Protein AF-A0A7S3B712-F1 (afdb_monomer_lite)

InterPro domains:
  IPR000595 Cyclic nucleotide-binding domain [PF00027] (43-111)
  IPR000595 Cyclic nucleotide-binding domain [PS50042] (24-114)
  IPR000595 Cyclic nucleotide-binding domain [cd00038] (25-105)
  IPR014710 RmlC-like jelly roll fold [G3DSA:2.60.120.10] (21-114)
  IPR018490 Cyclic nucleotide-binding domain superfamily [SSF51206] (31-105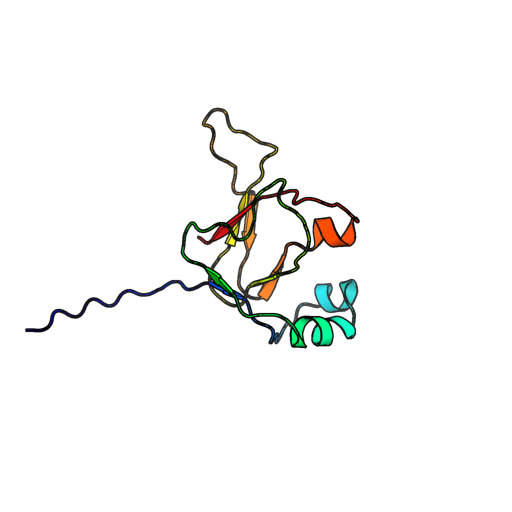)
  IPR050397 Global Transcriptional Regulators in Environmental Response [PTHR24567] (35-107)

Organism: NCBI:txid156174

Radius of gyration: 16.16 Å; chains: 1; bounding box: 37×44×52 Å

Sequence (114 aa):
AVVSASVAWHTVTLAPEVHCESSKLRSLYGGEFIKLLANATKLEFKASEYVFRFGEPAENLYLLLSGEVKVLDHVMETLEGESNVVDTLTPGSIFGEYALLEEKETRRRSLIVS

pLDDT: mean 71.3, std 20.39, range [27.89, 94.56]

Secondary structure (DSSP, 8-state):
----------PEEE-S------HHHHHHHGGGHHHHHHTPPPEEE-TT-EEE-TTSB----EE--SS-EEEEEEEEE-TTSPEEEEEEE-TT-EESHHHHHTT-SB-SSEEEE-

Structure (mmCIF, N/CA/C/O backbone):
data_AF-A0A7S3B712-F1
#
_entry.id   AF-A0A7S3B712-F1
#
loop_
_atom_site.group_PDB
_atom_site.id
_atom_site.type_symbol
_atom_site.label_atom_id
_atom_site.label_alt_id
_atom_site.label_comp_id
_atom_site.label_asym_id
_atom_site.label_entity_id
_atom_site.label_seq_id
_atom_site.pdbx_PDB_ins_code
_atom_site.Cartn_x
_atom_site.Cartn_y
_atom_site.Cartn_z
_atom_site.occupancy
_atom_site.B_iso_or_equiv
_atom_site.auth_seq_id
_atom_site.auth_comp_id
_atom_site.auth_asym_id
_atom_site.auth_atom_id
_atom_site.pdbx_PDB_model_num
ATOM 1 N N . ALA A 1 1 ? -22.530 -3.128 37.517 1.00 33.97 1 ALA A N 1
ATOM 2 C CA . ALA A 1 1 ? -22.961 -3.171 36.108 1.00 33.97 1 ALA A CA 1
ATOM 3 C C . ALA A 1 1 ? -21.755 -2.813 35.255 1.00 33.97 1 ALA A C 1
ATOM 5 O O . ALA A 1 1 ? -21.280 -1.690 35.344 1.00 33.97 1 ALA A O 1
ATOM 6 N N . VAL A 1 2 ? -21.181 -3.788 34.551 1.00 29.72 2 VAL A N 1
ATOM 7 C CA . VAL A 1 2 ? -20.061 -3.543 33.635 1.00 29.72 2 VAL A CA 1
ATOM 8 C C . VAL A 1 2 ? -2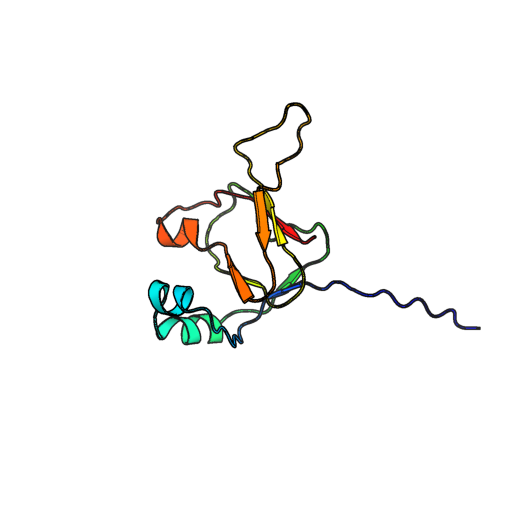0.674 -3.031 32.339 1.00 29.72 2 VAL A C 1
ATOM 10 O O . VAL A 1 2 ? -21.451 -3.739 31.703 1.00 29.72 2 VAL A O 1
ATOM 13 N N . VAL A 1 3 ? -20.402 -1.772 32.007 1.00 27.89 3 VAL A N 1
ATOM 14 C CA . VAL A 1 3 ? -20.835 -1.173 30.746 1.00 27.89 3 VAL A CA 1
ATOM 15 C C . VAL A 1 3 ? -19.933 -1.741 29.655 1.00 27.89 3 VAL A C 1
ATOM 17 O O . VAL A 1 3 ? -18.727 -1.510 29.653 1.00 27.89 3 VAL A O 1
ATOM 20 N N . SER A 1 4 ? -20.525 -2.541 28.771 1.00 37.53 4 SER A N 1
ATOM 21 C CA . SER A 1 4 ? -19.912 -2.975 27.519 1.00 37.53 4 SER A CA 1
ATOM 22 C C . SER A 1 4 ? -19.735 -1.759 26.613 1.00 37.53 4 SER A C 1
ATOM 24 O O . SER A 1 4 ? -20.708 -1.063 26.326 1.00 37.53 4 SER A O 1
ATOM 26 N N . ALA A 1 5 ? -18.511 -1.509 26.155 1.00 28.28 5 ALA A N 1
ATOM 27 C CA . ALA A 1 5 ? -18.247 -0.631 25.026 1.00 28.28 5 ALA A CA 1
ATOM 28 C C . ALA A 1 5 ? -17.585 -1.478 23.937 1.00 28.28 5 ALA A C 1
ATOM 30 O O . ALA A 1 5 ? -16.388 -1.758 23.974 1.00 28.28 5 ALA A O 1
ATOM 31 N N . SER A 1 6 ? -18.405 -1.944 22.996 1.00 32.72 6 SER A N 1
ATOM 32 C CA . SER A 1 6 ? -17.936 -2.556 21.756 1.00 32.72 6 SER A CA 1
ATOM 33 C C . SER A 1 6 ? -17.275 -1.472 20.908 1.00 32.72 6 SER A C 1
ATOM 35 O O . SER A 1 6 ? -17.963 -0.644 20.319 1.00 32.72 6 SER A O 1
ATOM 37 N N . VAL A 1 7 ? -15.944 -1.453 20.865 1.00 32.44 7 VAL A N 1
ATOM 38 C CA . VAL A 1 7 ? -15.195 -0.673 19.875 1.00 32.44 7 VAL A CA 1
ATOM 39 C C . VAL A 1 7 ? -15.000 -1.593 18.676 1.00 32.44 7 VAL A C 1
ATOM 41 O O . VAL A 1 7 ? -14.231 -2.549 18.740 1.00 32.44 7 VAL A O 1
ATOM 44 N N . ALA A 1 8 ? -15.754 -1.359 17.605 1.00 33.62 8 ALA A N 1
ATOM 45 C CA . ALA A 1 8 ? -15.496 -2.002 16.324 1.00 33.62 8 ALA A CA 1
ATOM 46 C C . ALA A 1 8 ? -14.211 -1.388 15.744 1.00 33.62 8 ALA A C 1
ATOM 48 O O . ALA A 1 8 ? -14.227 -0.308 15.154 1.00 33.62 8 ALA A O 1
ATOM 49 N N . TRP A 1 9 ? -13.077 -2.037 16.003 1.00 35.34 9 TRP A N 1
ATOM 50 C CA . TRP A 1 9 ? -11.780 -1.653 15.457 1.00 35.34 9 TRP A CA 1
ATOM 51 C C . TRP A 1 9 ? -11.772 -1.939 13.952 1.00 35.34 9 TRP A C 1
ATOM 53 O O . TRP A 1 9 ? -11.889 -3.089 13.534 1.00 35.34 9 TRP A O 1
ATOM 63 N N . HIS A 1 10 ? -11.640 -0.896 13.135 1.00 39.56 10 HIS A N 1
ATOM 64 C CA . HIS A 1 10 ? -11.403 -1.029 11.698 1.00 39.56 10 HIS A CA 1
ATOM 65 C C . HIS A 1 10 ? -9.903 -1.242 11.485 1.00 39.56 10 HIS A C 1
ATOM 67 O O . HIS A 1 10 ? -9.171 -0.333 11.110 1.00 39.56 10 HIS A O 1
ATOM 73 N N . THR A 1 11 ? -9.417 -2.430 11.835 1.00 44.16 11 THR A N 1
ATOM 74 C CA . THR A 1 11 ? -8.007 -2.783 11.661 1.00 44.16 11 THR A CA 1
ATOM 75 C C . THR A 1 11 ? -7.740 -3.065 10.185 1.00 44.16 11 THR A C 1
ATOM 77 O O . THR A 1 11 ? -8.294 -4.012 9.612 1.00 44.16 11 THR A O 1
ATOM 80 N N . VAL A 1 12 ? -6.862 -2.273 9.568 1.00 53.97 12 VAL A N 1
ATOM 81 C CA . VAL A 1 12 ? -6.251 -2.646 8.290 1.00 53.97 12 VAL A CA 1
ATOM 82 C C . VAL A 1 12 ? -5.146 -3.643 8.580 1.00 53.97 12 VAL A C 1
ATOM 84 O O . VAL A 1 12 ? -4.199 -3.325 9.292 1.00 53.97 12 VAL A O 1
ATOM 87 N N . THR A 1 13 ? -5.276 -4.851 8.042 1.00 54.66 13 THR A N 1
ATOM 88 C CA . THR A 1 13 ? -4.217 -5.854 8.052 1.00 54.66 13 THR A CA 1
ATOM 89 C C . THR A 1 13 ? -3.574 -5.909 6.671 1.00 54.66 13 THR A C 1
ATOM 91 O O . THR A 1 13 ? -4.265 -5.971 5.657 1.00 54.66 13 THR A O 1
ATOM 94 N N . LEU A 1 14 ? -2.251 -5.956 6.633 1.00 55.00 14 LEU A N 1
ATOM 95 C CA . LEU A 1 14 ? -1.455 -6.385 5.483 1.00 55.00 14 LEU A CA 1
ATOM 96 C C . LEU A 1 14 ? -0.839 -7.726 5.883 1.00 55.00 14 LEU A C 1
ATOM 98 O O . LEU A 1 14 ? -0.417 -7.830 7.024 1.00 55.00 14 LEU A O 1
ATOM 102 N N . ALA A 1 15 ? -0.824 -8.770 5.057 1.00 50.31 15 ALA A N 1
ATOM 103 C CA . ALA A 1 15 ? -0.199 -10.054 5.419 1.00 50.31 15 ALA A CA 1
ATOM 104 C C . ALA A 1 15 ? 0.200 -10.866 4.167 1.00 50.31 15 ALA A C 1
ATOM 106 O O . ALA A 1 15 ? -0.185 -10.493 3.056 1.00 50.31 15 ALA A O 1
ATOM 107 N N . PRO A 1 16 ? 0.972 -11.959 4.346 1.00 42.31 16 PRO A N 1
ATOM 108 C CA . PRO A 1 16 ? 1.627 -12.696 3.265 1.00 42.31 16 PRO A CA 1
ATOM 109 C C . PRO A 1 16 ? 0.730 -13.647 2.468 1.00 42.31 16 PRO A C 1
ATOM 111 O O . PRO A 1 16 ? 1.190 -14.216 1.483 1.00 42.31 16 PRO A O 1
ATOM 114 N N . GLU A 1 17 ? -0.527 -13.864 2.856 1.00 35.12 17 GLU A N 1
ATOM 115 C CA . GLU A 1 17 ? -1.348 -14.895 2.217 1.00 35.12 17 GLU A CA 1
ATOM 116 C C . GLU A 1 17 ? -2.486 -14.322 1.390 1.00 35.12 17 GLU A C 1
ATOM 118 O O . GLU A 1 17 ? -3.308 -13.522 1.838 1.00 35.12 17 GLU A O 1
ATOM 123 N N . VAL A 1 18 ? -2.472 -14.734 0.127 1.00 43.44 18 VAL A N 1
ATOM 124 C CA . VAL A 1 18 ? -3.117 -14.028 -0.964 1.00 43.44 18 VAL A CA 1
ATOM 125 C C . VAL A 1 18 ? -3.856 -15.037 -1.814 1.00 43.44 18 VAL A C 1
ATOM 127 O O . VAL A 1 18 ? -3.277 -15.692 -2.678 1.00 43.44 18 VAL A O 1
ATOM 130 N N . HIS A 1 19 ? -5.163 -15.123 -1.607 1.00 37.03 19 HIS A N 1
ATOM 131 C CA . HIS A 1 19 ? -6.067 -15.607 -2.641 1.00 37.03 19 HIS A CA 1
ATOM 132 C C . HIS A 1 19 ? -6.417 -14.412 -3.535 1.00 37.03 19 HIS A C 1
ATOM 134 O O . HIS A 1 19 ? -7.427 -13.742 -3.348 1.00 37.03 19 HIS A O 1
ATOM 140 N N . CYS A 1 20 ? -5.518 -14.078 -4.464 1.00 39.56 20 CYS A N 1
ATOM 141 C CA . CYS A 1 20 ? -5.744 -13.008 -5.431 1.00 39.56 20 CYS A CA 1
ATOM 142 C C . CYS A 1 20 ? -6.150 -13.601 -6.780 1.00 39.56 20 CYS A C 1
ATOM 144 O O . CYS A 1 20 ? -5.355 -14.259 -7.449 1.00 39.56 20 CYS A O 1
ATOM 146 N N . GLU A 1 21 ? -7.386 -13.326 -7.195 1.00 41.88 21 GLU A N 1
ATOM 147 C CA . GLU A 1 21 ? -7.920 -13.677 -8.519 1.00 41.88 21 GLU A CA 1
ATOM 148 C C . GLU A 1 21 ? -7.692 -12.567 -9.568 1.00 41.88 21 GLU A C 1
ATOM 150 O O . GLU A 1 21 ? -8.298 -12.565 -10.638 1.00 41.88 21 GLU A O 1
ATOM 155 N N . SER A 1 22 ? -6.810 -11.598 -9.298 1.00 47.16 22 SER A N 1
ATOM 156 C CA . SER A 1 22 ? -6.520 -10.518 -10.246 1.00 47.16 22 SER A CA 1
ATOM 157 C C . SER A 1 22 ? -5.556 -10.986 -11.337 1.00 47.16 22 SER A C 1
ATOM 159 O O . SER A 1 22 ? -4.345 -11.116 -11.139 1.00 47.16 22 SER A O 1
ATOM 161 N N . SER A 1 23 ? -6.091 -11.180 -12.540 1.00 45.69 23 SER A N 1
ATOM 162 C CA . SER A 1 23 ? -5.339 -11.527 -13.753 1.00 45.69 23 SER A CA 1
ATOM 163 C C . SER A 1 23 ? -4.233 -10.519 -14.111 1.00 45.69 23 SER A C 1
ATOM 165 O O . SER A 1 23 ? -3.226 -10.908 -14.706 1.00 45.69 23 SER A O 1
ATOM 167 N N . LYS A 1 24 ? -4.357 -9.249 -13.694 1.00 49.88 24 LYS A N 1
ATOM 168 C CA . LYS A 1 24 ? -3.320 -8.214 -13.876 1.00 49.88 24 LYS A CA 1
ATOM 169 C C . LYS A 1 24 ? -2.047 -8.511 -13.086 1.00 49.88 24 LYS A C 1
ATOM 171 O O . LYS A 1 24 ? -0.953 -8.314 -13.604 1.00 49.88 24 LYS A O 1
ATOM 176 N N . LEU A 1 25 ? -2.174 -9.032 -11.868 1.00 53.06 25 LEU A N 1
ATOM 177 C CA . LEU A 1 25 ? -1.026 -9.271 -10.991 1.00 53.06 25 LEU A CA 1
ATOM 178 C C . LEU A 1 25 ? -0.190 -10.464 -11.437 1.00 53.06 25 LEU A C 1
ATOM 180 O O . LEU A 1 25 ? 1.037 -10.390 -11.441 1.00 53.06 25 LEU A O 1
ATOM 184 N N . ARG A 1 26 ? -0.838 -11.521 -11.932 1.00 50.81 26 ARG A N 1
ATOM 185 C CA . ARG A 1 26 ? -0.133 -12.661 -12.533 1.00 50.81 26 ARG A CA 1
ATOM 186 C C . ARG A 1 26 ? 0.634 -12.267 -13.801 1.00 50.81 26 ARG A C 1
ATOM 188 O O . ARG A 1 26 ? 1.674 -12.853 -14.077 1.00 50.81 26 ARG A O 1
ATOM 195 N N . SER A 1 27 ? 0.141 -11.281 -14.552 1.00 54.25 27 SER A N 1
ATOM 196 C CA . SER A 1 27 ? 0.821 -10.759 -15.743 1.00 54.25 27 SER A CA 1
ATOM 197 C C . SER A 1 27 ? 1.996 -9.835 -15.414 1.00 54.25 27 SER A C 1
ATOM 199 O O . SER A 1 27 ? 2.958 -9.820 -16.173 1.00 54.25 27 SER A O 1
ATOM 201 N N . LEU A 1 28 ? 1.909 -9.052 -14.333 1.00 57.19 28 LEU A N 1
ATOM 202 C CA . LEU A 1 28 ? 2.949 -8.095 -13.928 1.00 57.19 28 LEU A CA 1
ATOM 203 C C . LEU A 1 28 ? 4.078 -8.749 -13.119 1.00 57.19 28 LEU A C 1
ATOM 205 O O . LEU A 1 28 ? 5.235 -8.398 -13.313 1.00 57.19 28 LEU A O 1
ATOM 209 N N . TYR A 1 29 ? 3.759 -9.719 -12.256 1.00 60.84 29 TYR A N 1
ATOM 210 C CA . TYR A 1 29 ? 4.725 -10.316 -11.320 1.00 60.84 29 TYR A CA 1
ATOM 211 C C . TYR A 1 29 ? 4.942 -11.830 -11.501 1.00 60.84 29 TYR A C 1
ATOM 213 O O . TYR A 1 29 ? 5.803 -12.419 -10.845 1.00 60.84 29 TYR A O 1
ATOM 221 N N . GLY A 1 30 ? 4.194 -12.489 -12.395 1.00 61.22 30 GLY A N 1
ATOM 222 C CA . GLY A 1 30 ? 4.371 -13.911 -12.705 1.00 61.22 30 GLY A CA 1
ATOM 223 C C . GLY A 1 30 ? 4.043 -14.867 -11.547 1.00 61.22 30 GLY A C 1
ATOM 224 O O . GLY A 1 30 ? 3.362 -14.520 -10.585 1.00 61.22 30 GLY A O 1
ATOM 225 N N . GLY A 1 31 ? 4.522 -16.114 -11.651 1.00 57.88 31 GLY A N 1
ATOM 226 C CA . GLY A 1 31 ? 4.369 -17.144 -10.606 1.00 57.88 31 GLY A CA 1
ATOM 227 C C . GLY A 1 31 ? 5.299 -16.970 -9.395 1.00 57.88 31 GLY A C 1
ATOM 228 O O . GLY A 1 31 ? 5.075 -17.589 -8.359 1.00 57.88 31 GLY A O 1
ATOM 229 N N . GLU A 1 32 ? 6.319 -16.115 -9.507 1.00 58.44 32 GLU A N 1
ATOM 230 C CA . GLU A 1 32 ? 7.251 -15.763 -8.423 1.00 58.44 32 GLU A CA 1
ATOM 231 C C . GLU A 1 32 ? 6.598 -14.853 -7.371 1.00 58.44 32 GLU A C 1
ATOM 233 O O . GLU A 1 32 ? 7.022 -14.825 -6.218 1.00 58.44 32 GLU A O 1
ATOM 238 N N . PHE A 1 33 ? 5.510 -14.166 -7.730 1.00 63.75 33 PHE A N 1
ATOM 239 C CA . PHE A 1 33 ? 4.787 -13.264 -6.839 1.00 63.75 33 PHE A CA 1
ATOM 240 C C . PHE A 1 33 ? 4.286 -13.945 -5.555 1.00 63.75 33 PHE A C 1
ATOM 242 O O . PHE A 1 33 ? 4.401 -13.387 -4.466 1.00 63.75 33 PHE A O 1
ATOM 249 N N . ILE A 1 34 ? 3.817 -15.194 -5.660 1.00 60.66 34 ILE A N 1
ATOM 250 C CA . ILE A 1 34 ? 3.391 -15.990 -4.498 1.00 60.66 34 ILE A CA 1
ATOM 251 C C . ILE A 1 34 ? 4.566 -16.243 -3.537 1.00 60.66 34 ILE A C 1
ATOM 253 O O . ILE A 1 34 ? 4.375 -16.253 -2.324 1.00 60.66 34 ILE A O 1
ATOM 257 N N . LYS A 1 35 ? 5.797 -16.390 -4.046 1.00 62.53 35 LYS A N 1
ATOM 258 C CA . LYS A 1 35 ? 6.992 -16.576 -3.203 1.00 62.53 35 LYS A CA 1
ATOM 259 C C . LYS A 1 35 ? 7.417 -15.288 -2.502 1.00 62.53 35 LYS A C 1
ATOM 261 O O . LYS A 1 35 ? 7.915 -15.343 -1.380 1.00 62.53 35 LYS A O 1
ATOM 266 N N . LEU A 1 36 ? 7.232 -14.143 -3.159 1.00 62.91 36 LEU A N 1
ATOM 267 C CA . LEU A 1 36 ? 7.524 -12.830 -2.583 1.00 62.91 36 LEU A CA 1
ATOM 268 C C . LEU A 1 36 ? 6.577 -12.542 -1.415 1.00 62.91 36 LEU A C 1
ATOM 270 O O . LEU A 1 36 ? 7.004 -12.115 -0.346 1.00 62.91 36 LEU A O 1
ATOM 274 N N . LEU A 1 37 ? 5.306 -12.894 -1.598 1.00 65.62 37 LEU A N 1
ATOM 275 C CA . LEU A 1 37 ? 4.299 -12.828 -0.554 1.00 65.62 37 LEU A CA 1
ATOM 276 C C . LEU A 1 37 ? 4.569 -13.811 0.583 1.00 65.62 37 LEU A C 1
ATOM 278 O O . LEU A 1 37 ? 4.435 -13.409 1.724 1.00 65.62 37 LEU A O 1
ATOM 282 N N . ALA A 1 38 ? 5.050 -15.029 0.320 1.00 66.44 38 ALA A N 1
ATOM 283 C CA . ALA A 1 38 ? 5.351 -16.012 1.370 1.00 66.44 38 ALA A CA 1
ATOM 284 C C . ALA A 1 38 ? 6.361 -15.530 2.437 1.00 66.44 38 ALA A C 1
ATOM 286 O O . ALA A 1 38 ? 6.387 -16.076 3.536 1.00 66.44 38 ALA A O 1
ATOM 287 N N . ASN A 1 39 ? 7.173 -14.510 2.133 1.00 69.88 39 ASN A N 1
ATOM 288 C CA . ASN A 1 39 ? 8.111 -13.892 3.077 1.00 69.88 39 ASN A CA 1
ATOM 289 C C . ASN A 1 39 ? 7.647 -12.515 3.586 1.00 69.88 39 ASN A C 1
ATOM 291 O O . ASN A 1 39 ? 8.421 -11.810 4.233 1.00 69.88 39 ASN A O 1
ATOM 295 N N . ALA A 1 40 ? 6.418 -12.096 3.280 1.00 75.56 40 ALA A N 1
ATOM 296 C CA . ALA A 1 40 ? 5.920 -10.793 3.689 1.00 75.56 40 ALA A CA 1
ATOM 297 C C . ALA A 1 40 ? 5.549 -10.766 5.179 1.00 75.56 40 ALA A C 1
ATOM 299 O O . ALA A 1 40 ? 5.007 -11.716 5.748 1.00 75.56 40 ALA A O 1
ATOM 300 N N . THR A 1 41 ? 5.809 -9.627 5.812 1.00 81.81 41 THR A N 1
ATOM 301 C CA . THR A 1 41 ? 5.464 -9.396 7.215 1.00 81.81 41 THR A CA 1
ATOM 302 C C . THR A 1 41 ? 4.065 -8.816 7.320 1.00 81.81 41 THR A C 1
ATOM 304 O O . THR A 1 41 ? 3.701 -7.902 6.578 1.00 81.81 41 THR A O 1
ATOM 307 N N . LYS A 1 42 ? 3.287 -9.317 8.284 1.00 84.31 42 LYS A N 1
ATOM 308 C CA . LYS A 1 42 ? 1.987 -8.736 8.593 1.00 84.31 42 LYS A CA 1
ATOM 309 C C . LYS A 1 42 ? 2.138 -7.387 9.301 1.00 84.31 42 LYS A C 1
ATOM 311 O O . LYS A 1 42 ? 2.824 -7.310 10.316 1.00 84.31 42 LYS A O 1
ATOM 316 N N . LEU A 1 43 ? 1.464 -6.355 8.794 1.00 86.31 43 LEU A N 1
ATOM 317 C CA . LEU A 1 43 ? 1.425 -5.013 9.385 1.00 86.31 43 LEU A CA 1
ATOM 318 C C . LEU A 1 43 ? -0.018 -4.620 9.703 1.00 86.31 43 LEU A C 1
ATOM 320 O O . LEU A 1 43 ? -0.935 -4.964 8.956 1.00 86.31 43 LEU A O 1
ATOM 324 N N . GLU A 1 44 ? -0.209 -3.898 10.804 1.00 88.81 44 GLU A N 1
ATOM 325 C CA . GLU A 1 44 ? -1.510 -3.383 11.224 1.00 88.81 44 GLU A CA 1
ATOM 326 C C . GLU A 1 44 ? -1.434 -1.873 11.424 1.00 88.81 44 GLU A C 1
ATOM 328 O O . GLU A 1 44 ? -0.502 -1.379 12.054 1.00 88.81 44 GLU A O 1
ATOM 333 N N . PHE A 1 45 ? -2.427 -1.164 10.894 1.00 88.12 45 PHE A N 1
ATOM 334 C CA . PHE A 1 45 ? -2.504 0.294 10.937 1.00 88.12 45 PHE A CA 1
ATOM 335 C C . PHE A 1 45 ? -3.830 0.743 11.542 1.00 88.12 45 PHE A C 1
ATOM 337 O O . PHE A 1 45 ? -4.857 0.062 11.414 1.00 88.12 45 PHE A O 1
ATOM 344 N N . 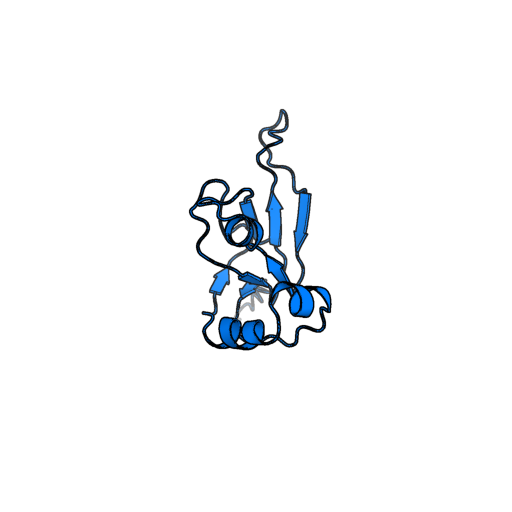LYS A 1 46 ? -3.812 1.911 12.186 1.00 89.94 46 LYS A N 1
ATOM 345 C CA . LYS A 1 46 ? -5.018 2.575 12.693 1.00 89.94 46 LYS A CA 1
ATOM 346 C C . LYS A 1 46 ? -5.596 3.531 11.651 1.00 89.94 46 LYS A C 1
ATOM 348 O O . LYS A 1 46 ? -4.884 4.018 10.780 1.00 89.94 46 LYS A O 1
ATOM 353 N N . ALA A 1 47 ? -6.883 3.844 11.786 1.00 87.94 47 ALA A N 1
ATOM 354 C CA . ALA A 1 47 ? -7.517 4.903 11.006 1.00 87.94 47 ALA A CA 1
ATOM 355 C C . ALA A 1 47 ? -6.718 6.213 11.102 1.00 87.94 47 ALA A C 1
ATOM 357 O O . ALA A 1 47 ? -6.214 6.567 12.172 1.00 87.94 47 ALA A O 1
ATOM 358 N N . SER A 1 48 ? -6.617 6.924 9.978 1.00 89.19 48 SER A N 1
ATOM 359 C CA . SER A 1 48 ? -5.809 8.139 9.797 1.00 89.19 48 SER A CA 1
ATOM 360 C C . SER A 1 48 ? -4.287 7.962 9.929 1.00 89.19 48 SER A C 1
ATOM 362 O O . SER A 1 48 ? -3.552 8.951 9.941 1.00 89.19 48 SER A O 1
ATOM 364 N N . GLU A 1 49 ? -3.779 6.730 10.004 1.00 92.06 49 GLU A N 1
ATOM 365 C CA . GLU A 1 49 ? -2.342 6.457 9.962 1.00 92.06 49 GLU A CA 1
ATOM 366 C C . GLU A 1 49 ? -1.836 6.405 8.516 1.00 92.06 49 GLU A C 1
ATOM 368 O O . GLU A 1 49 ? -2.502 5.883 7.620 1.00 92.06 49 GLU A O 1
ATOM 373 N N . TYR A 1 50 ? -0.643 6.952 8.278 1.00 92.19 50 TYR A N 1
ATOM 374 C CA . TYR A 1 50 ? 0.003 6.860 6.973 1.00 92.19 50 TYR A CA 1
ATOM 375 C C . TYR A 1 50 ? 0.692 5.508 6.828 1.00 92.19 50 TYR A C 1
ATOM 377 O O . TYR A 1 50 ? 1.503 5.137 7.672 1.00 92.19 50 TYR A O 1
ATOM 385 N N . VAL A 1 51 ? 0.425 4.815 5.721 1.00 93.00 51 VAL A N 1
ATOM 386 C CA . VAL A 1 51 ? 1.198 3.624 5.342 1.00 93.00 51 VAL A CA 1
ATOM 387 C C . VAL A 1 51 ? 2.592 4.043 4.870 1.00 93.00 51 VAL A C 1
ATOM 389 O O . VAL A 1 51 ? 3.587 3.421 5.228 1.00 93.00 51 VAL A O 1
ATOM 392 N N . PHE A 1 52 ? 2.651 5.117 4.081 1.00 92.44 52 PHE A N 1
ATOM 393 C CA . PHE A 1 52 ? 3.862 5.866 3.748 1.00 92.44 52 PHE A CA 1
ATOM 394 C C . PHE A 1 52 ? 3.480 7.248 3.213 1.00 92.44 52 PHE A C 1
ATOM 396 O O . PHE A 1 52 ? 2.340 7.483 2.781 1.00 92.44 52 PHE A O 1
ATOM 403 N N . ARG A 1 53 ? 4.446 8.164 3.213 1.00 92.38 53 ARG A N 1
ATOM 404 C CA . ARG A 1 53 ? 4.282 9.537 2.727 1.00 92.38 53 ARG A CA 1
ATOM 405 C C . ARG A 1 53 ? 5.014 9.773 1.413 1.00 92.38 53 ARG A C 1
ATOM 407 O O . ARG A 1 53 ? 5.996 9.108 1.098 1.00 92.38 53 ARG A O 1
ATOM 414 N N . PHE A 1 54 ? 4.549 10.764 0.659 1.00 91.31 54 PHE A N 1
ATOM 415 C CA . PHE A 1 54 ? 5.296 11.335 -0.455 1.00 91.31 54 PHE A CA 1
ATOM 416 C C . PHE A 1 54 ? 6.730 11.681 -0.031 1.00 91.31 54 PHE A C 1
ATOM 418 O O . PHE A 1 54 ? 6.951 12.239 1.043 1.00 91.31 54 PHE A O 1
ATOM 425 N N . GLY A 1 55 ? 7.695 11.349 -0.887 1.00 90.00 55 GLY A N 1
ATOM 426 C CA . GLY A 1 55 ? 9.113 11.608 -0.657 1.00 90.00 55 GLY A CA 1
ATOM 427 C C . GLY A 1 55 ? 9.819 10.606 0.260 1.00 90.00 55 GLY A C 1
ATOM 428 O O . GLY A 1 55 ? 11.047 10.590 0.265 1.00 90.00 55 GLY A O 1
ATOM 429 N N . GLU A 1 56 ? 9.101 9.741 0.985 1.00 89.19 56 GLU A N 1
ATOM 430 C CA . GLU A 1 56 ? 9.736 8.671 1.768 1.00 89.19 56 GLU A CA 1
ATOM 431 C C . GLU A 1 56 ? 10.405 7.631 0.852 1.00 89.19 56 GLU A C 1
ATOM 433 O O . GLU A 1 56 ? 9.993 7.488 -0.304 1.00 89.19 56 GLU A O 1
ATOM 438 N N . PRO A 1 57 ? 11.415 6.884 1.336 1.00 85.50 57 PRO A N 1
ATOM 439 C CA . PRO A 1 57 ? 12.039 5.813 0.568 1.00 85.50 57 PRO A CA 1
ATOM 440 C C . PRO A 1 57 ? 11.030 4.775 0.057 1.00 85.50 57 PRO A C 1
ATOM 442 O O . PRO A 1 57 ? 10.114 4.336 0.763 1.00 85.50 57 PRO A O 1
ATOM 445 N N . ALA A 1 58 ? 11.191 4.372 -1.199 1.00 84.38 58 ALA A N 1
ATOM 446 C CA . ALA A 1 58 ? 10.361 3.365 -1.840 1.00 84.38 58 ALA A CA 1
ATOM 447 C C . ALA A 1 58 ? 11.047 1.998 -1.813 1.00 84.38 58 ALA A C 1
ATOM 449 O O . ALA A 1 58 ? 11.670 1.591 -2.782 1.00 84.38 58 ALA A O 1
ATOM 450 N N . GLU A 1 59 ? 10.908 1.283 -0.698 1.00 79.88 59 GLU A N 1
ATOM 451 C CA . GLU A 1 59 ? 11.593 -0.007 -0.495 1.00 79.88 59 GLU A CA 1
ATOM 452 C C . GLU A 1 59 ? 10.629 -1.199 -0.429 1.00 79.88 59 GLU A C 1
ATOM 454 O O . GLU A 1 59 ? 11.023 -2.343 -0.627 1.00 79.88 59 GLU A O 1
ATOM 459 N N . ASN A 1 60 ? 9.345 -0.930 -0.172 1.00 83.50 60 ASN A N 1
ATOM 460 C CA . ASN A 1 60 ? 8.357 -1.957 0.154 1.00 83.50 60 ASN A CA 1
ATOM 461 C C . ASN A 1 60 ? 7.175 -1.970 -0.824 1.00 83.50 60 ASN A C 1
ATOM 463 O O . ASN A 1 60 ? 6.727 -0.920 -1.298 1.00 83.50 60 ASN A O 1
ATOM 467 N N . LEU A 1 61 ? 6.631 -3.162 -1.056 1.00 84.31 61 LEU A N 1
ATOM 468 C CA . LEU A 1 61 ? 5.362 -3.410 -1.739 1.00 84.31 61 LEU A CA 1
ATOM 469 C C . LEU A 1 61 ? 4.327 -3.867 -0.706 1.00 84.31 61 LEU A C 1
ATOM 471 O O . LEU A 1 61 ? 4.673 -4.597 0.222 1.00 84.31 61 LEU A O 1
ATOM 475 N N . TYR A 1 62 ? 3.063 -3.486 -0.884 1.00 86.75 62 TYR A N 1
ATOM 476 C CA . TYR A 1 62 ? 2.000 -3.823 0.058 1.00 86.75 62 TYR A CA 1
ATOM 477 C C . TYR A 1 62 ? 0.807 -4.477 -0.637 1.00 86.75 62 TYR A C 1
ATOM 479 O O . TYR A 1 62 ? 0.479 -4.157 -1.780 1.00 86.75 62 TYR A O 1
ATOM 487 N N . LEU A 1 63 ? 0.127 -5.355 0.099 1.00 85.94 63 LEU A N 1
ATOM 488 C CA . LEU A 1 63 ? -1.178 -5.904 -0.246 1.00 85.94 63 LEU A CA 1
ATOM 489 C C . LEU A 1 63 ? -2.167 -5.589 0.874 1.00 85.94 63 LEU A C 1
ATOM 491 O O . LEU A 1 63 ? -1.942 -5.967 2.026 1.00 85.94 63 LEU A O 1
ATOM 495 N N . LEU A 1 64 ? -3.287 -4.966 0.518 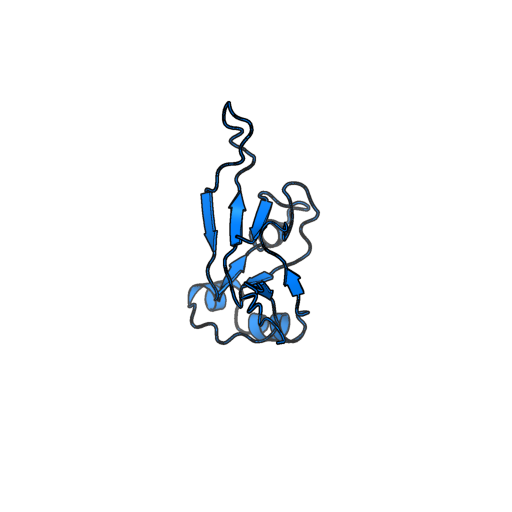1.00 86.88 64 LEU A N 1
ATOM 496 C CA . LEU A 1 64 ? -4.374 -4.680 1.445 1.00 86.88 64 LEU A CA 1
ATOM 497 C C . LEU A 1 64 ? -5.196 -5.943 1.730 1.00 86.88 64 LEU A C 1
ATOM 499 O O . LEU A 1 64 ? -5.833 -6.456 0.812 1.00 86.88 64 LEU A O 1
ATOM 503 N N . LEU A 1 65 ? -5.240 -6.437 2.973 1.00 85.81 65 LEU A N 1
ATOM 504 C CA . LEU A 1 65 ? -6.101 -7.581 3.321 1.00 85.81 65 LEU A CA 1
ATOM 505 C C . LEU A 1 65 ? -7.455 -7.183 3.900 1.00 85.81 65 LEU A C 1
ATOM 507 O O . LEU A 1 65 ? -8.427 -7.910 3.722 1.00 85.81 65 LEU A O 1
ATOM 511 N N . SER A 1 66 ? -7.535 -6.057 4.604 1.00 87.19 66 SER A N 1
ATOM 512 C CA . SER A 1 66 ? -8.777 -5.575 5.216 1.00 87.19 66 SER A CA 1
ATOM 513 C C . SER A 1 66 ? -8.776 -4.057 5.351 1.00 87.19 66 SER A C 1
ATOM 515 O O . SER A 1 66 ? -7.711 -3.453 5.399 1.00 87.19 66 SER A O 1
ATOM 517 N N . GLY A 1 67 ? -9.964 -3.459 5.454 1.00 90.75 67 GLY A N 1
ATOM 518 C CA . GLY A 1 67 ? -10.152 -2.011 5.581 1.00 90.75 67 GLY A CA 1
ATOM 519 C C . GLY A 1 67 ? -9.961 -1.258 4.263 1.00 90.75 67 GLY A C 1
ATOM 520 O O . GLY A 1 67 ? -10.113 -1.837 3.189 1.00 90.75 67 GLY A O 1
ATOM 521 N N . GLU A 1 68 ? -9.680 0.038 4.352 1.00 92.50 68 GLU A N 1
ATOM 522 C CA . GLU A 1 68 ? -9.650 0.955 3.212 1.00 92.50 68 GLU A CA 1
ATOM 523 C C . GLU A 1 68 ? -8.452 1.906 3.329 1.00 92.50 68 GLU A C 1
ATOM 525 O O . GLU A 1 68 ? -8.131 2.386 4.419 1.00 92.50 68 GLU A O 1
ATOM 530 N N . VAL A 1 69 ? -7.781 2.170 2.206 1.00 94.56 69 VAL A N 1
ATOM 531 C CA . VAL A 1 69 ? -6.631 3.083 2.139 1.00 94.56 69 VAL A CA 1
ATOM 532 C C . VAL A 1 69 ? -6.870 4.128 1.058 1.00 94.56 69 VAL A C 1
ATOM 534 O O . VAL A 1 69 ? -7.100 3.792 -0.100 1.00 94.56 69 VAL A O 1
ATOM 537 N N . LYS A 1 70 ? -6.773 5.405 1.413 1.00 94.31 70 LYS A N 1
ATOM 538 C CA . LYS A 1 70 ? -6.884 6.533 0.486 1.00 94.31 70 LYS A CA 1
ATOM 539 C C . LYS A 1 70 ? -5.530 6.890 -0.101 1.00 94.31 70 LYS A C 1
ATOM 541 O O . LYS A 1 70 ? -4.529 6.980 0.613 1.00 94.31 70 LYS A O 1
ATOM 546 N N . VAL A 1 71 ? -5.519 7.145 -1.403 1.00 93.69 71 VAL A N 1
ATOM 547 C CA . VAL A 1 71 ? -4.353 7.633 -2.138 1.00 93.69 71 VAL A CA 1
ATOM 548 C C . VAL A 1 71 ? -4.452 9.146 -2.245 1.00 93.69 71 VAL A C 1
ATOM 550 O O . VAL A 1 71 ? -5.414 9.674 -2.800 1.00 93.69 71 VAL A O 1
ATOM 553 N N . LEU A 1 72 ? -3.444 9.836 -1.726 1.00 91.81 72 LEU A N 1
ATOM 554 C CA . LEU A 1 72 ? -3.371 11.290 -1.707 1.00 91.81 72 LEU A CA 1
ATOM 555 C C . LEU A 1 72 ? -2.394 11.777 -2.776 1.00 91.81 72 LEU A C 1
ATOM 557 O O . LEU A 1 72 ? -1.247 11.313 -2.837 1.00 91.81 72 LEU A O 1
ATOM 561 N N . ASP A 1 73 ? -2.838 12.724 -3.598 1.00 85.50 73 ASP A N 1
ATOM 562 C CA . ASP A 1 73 ? -1.969 13.418 -4.544 1.00 85.50 73 ASP A CA 1
ATOM 563 C C . ASP A 1 73 ? -1.369 14.672 -3.901 1.00 85.50 73 ASP A C 1
ATOM 565 O O . ASP A 1 73 ? -2.083 15.511 -3.354 1.00 85.50 73 ASP A O 1
ATOM 569 N N . HIS A 1 74 ? -0.041 14.774 -3.965 1.00 70.62 74 HIS A N 1
ATOM 570 C CA . HIS A 1 74 ? 0.740 15.898 -3.431 1.00 70.62 74 HIS A CA 1
ATOM 571 C C . HIS A 1 74 ? 1.083 16.936 -4.497 1.00 70.62 74 HIS A C 1
ATOM 573 O O . HIS A 1 74 ? 1.602 17.996 -4.173 1.00 70.62 74 HIS A O 1
ATOM 579 N N . VAL A 1 75 ? 0.800 16.658 -5.773 1.00 60.47 75 VAL A N 1
ATOM 580 C CA . VAL A 1 75 ? 1.049 17.610 -6.869 1.00 60.47 75 VAL A CA 1
ATOM 581 C C . VAL A 1 75 ? -0.047 18.681 -6.937 1.00 60.47 75 VAL A C 1
ATOM 583 O O . VAL A 1 75 ? 0.144 19.735 -7.537 1.00 60.47 75 VAL A O 1
ATOM 586 N N . MET A 1 76 ? -1.193 18.432 -6.301 1.00 53.81 76 MET A N 1
ATOM 587 C CA . MET A 1 76 ? -2.322 19.353 -6.251 1.00 53.81 76 MET A CA 1
ATOM 588 C C . MET A 1 76 ? -2.530 19.826 -4.814 1.00 53.81 76 MET A C 1
ATOM 590 O O . MET A 1 76 ? -3.456 19.376 -4.143 1.00 53.81 76 MET A O 1
ATOM 594 N N . GLU A 1 77 ? -1.671 20.730 -4.338 1.00 50.28 77 GLU A N 1
ATOM 595 C CA . GLU A 1 77 ? -2.045 21.575 -3.203 1.00 50.28 77 GLU A CA 1
ATOM 596 C C . GLU A 1 77 ? -3.267 22.387 -3.641 1.00 50.28 77 GLU A C 1
ATOM 598 O O . GLU A 1 77 ? -3.187 23.280 -4.490 1.00 50.28 77 GLU A O 1
ATOM 603 N N . THR A 1 78 ? -4.440 22.017 -3.133 1.00 52.47 78 THR A N 1
ATOM 604 C CA . THR A 1 78 ? -5.611 22.883 -3.244 1.00 52.47 78 THR A CA 1
ATOM 605 C C . THR A 1 78 ? -5.328 24.173 -2.476 1.00 52.47 78 THR A C 1
ATOM 607 O O . THR A 1 78 ? -4.507 24.198 -1.559 1.00 52.47 78 THR A O 1
ATOM 610 N N . LEU A 1 79 ? -6.024 25.258 -2.824 1.00 54.03 79 LEU A N 1
ATOM 611 C CA . LEU A 1 79 ? -5.898 26.561 -2.150 1.00 54.03 79 LEU A CA 1
ATOM 612 C C . LEU A 1 79 ? -6.168 26.497 -0.628 1.00 54.03 79 LEU A C 1
ATOM 614 O O . LEU A 1 79 ? -5.912 27.469 0.078 1.00 54.03 79 LEU A O 1
ATOM 618 N N . GLU A 1 80 ? -6.661 25.361 -0.132 1.00 56.75 80 GLU A N 1
ATOM 619 C CA . GLU A 1 80 ? -7.032 25.096 1.258 1.00 56.75 80 GLU A CA 1
ATOM 620 C C . GLU A 1 80 ? -6.041 24.162 1.985 1.00 56.75 80 GLU A C 1
ATOM 622 O O . GLU A 1 80 ? -6.246 23.841 3.152 1.00 56.75 80 GLU A O 1
ATOM 627 N N . GLY A 1 81 ? -4.931 23.762 1.347 1.00 53.00 81 GLY A N 1
ATOM 628 C CA . GLY A 1 81 ? -3.883 22.949 1.982 1.00 53.00 81 GLY A CA 1
ATOM 629 C C . GLY A 1 81 ? -4.273 21.486 2.224 1.00 53.00 81 GLY A C 1
ATOM 630 O O . GLY A 1 81 ? -3.544 20.756 2.896 1.00 53.00 81 GLY A O 1
ATOM 631 N N . GLU A 1 82 ? -5.403 21.040 1.670 1.00 55.03 82 GLU A N 1
ATOM 632 C CA . GLU A 1 82 ? -5.834 19.648 1.730 1.00 55.03 82 GLU A CA 1
ATOM 633 C C . GLU A 1 82 ? -5.283 18.876 0.527 1.00 55.03 82 GLU A C 1
ATOM 635 O O . GLU A 1 82 ? -5.488 19.246 -0.634 1.00 55.03 82 GLU A O 1
ATOM 640 N N . SER A 1 83 ? -4.569 17.784 0.808 1.00 64.81 83 SER A N 1
ATOM 641 C CA . SER A 1 83 ? -4.156 16.817 -0.206 1.00 64.81 83 SER A CA 1
ATOM 642 C C . SER A 1 83 ? -5.388 16.123 -0.788 1.00 64.81 83 SER A C 1
ATOM 644 O O . SER A 1 83 ? -6.158 15.512 -0.043 1.00 64.81 83 SER A O 1
ATOM 646 N N . ASN A 1 84 ? -5.554 16.170 -2.110 1.00 83.5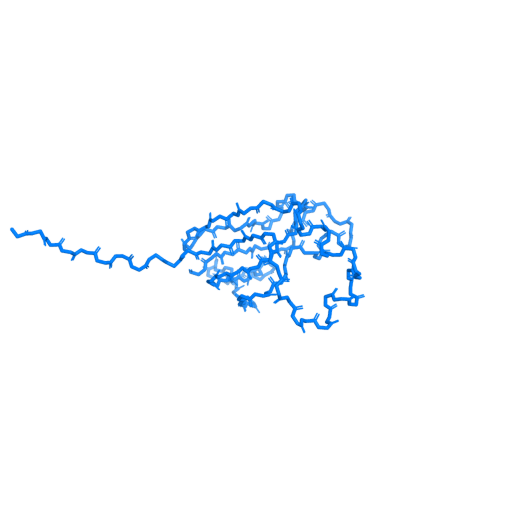6 84 ASN A N 1
ATOM 647 C CA . ASN A 1 84 ? -6.705 15.563 -2.774 1.00 83.56 84 ASN A CA 1
ATOM 648 C C . ASN A 1 84 ? -6.642 14.033 -2.713 1.00 83.56 84 ASN A 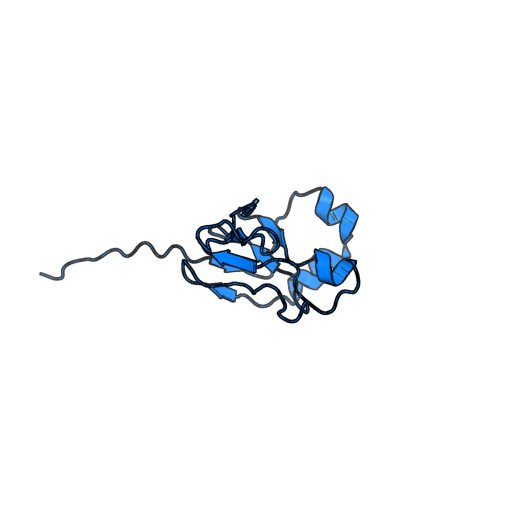C 1
ATOM 650 O O . ASN A 1 84 ? -5.650 13.426 -3.127 1.00 83.56 84 ASN A O 1
ATOM 654 N N . VAL A 1 85 ? -7.730 13.405 -2.259 1.00 89.88 85 VAL A N 1
ATOM 655 C CA . VAL A 1 85 ? -7.931 11.960 -2.424 1.00 89.88 85 VAL A CA 1
ATOM 656 C C . VAL A 1 85 ? -8.198 11.695 -3.902 1.00 89.88 85 VAL A C 1
ATOM 658 O O . VAL A 1 85 ? -9.216 12.127 -4.439 1.00 89.88 85 VAL A O 1
ATOM 661 N N . VAL A 1 86 ? -7.281 10.993 -4.562 1.00 92.06 86 VAL A N 1
ATOM 662 C CA . VAL A 1 86 ? -7.385 10.667 -5.995 1.00 92.06 86 VAL A CA 1
ATOM 663 C C . VAL A 1 86 ? -7.826 9.235 -6.252 1.00 92.06 86 VAL A C 1
ATOM 665 O O . VAL A 1 86 ? -8.259 8.927 -7.358 1.00 92.06 86 VAL A O 1
ATOM 668 N N . ASP A 1 87 ? -7.717 8.368 -5.246 1.00 92.81 87 ASP A N 1
ATOM 669 C CA . ASP A 1 87 ? -8.190 6.991 -5.322 1.00 92.81 87 ASP A CA 1
ATOM 670 C C . ASP A 1 87 ? -8.447 6.415 -3.923 1.00 92.81 87 ASP A C 1
ATOM 672 O O . ASP A 1 87 ? -7.963 6.939 -2.913 1.00 92.81 87 ASP A O 1
ATOM 676 N N . THR A 1 88 ? -9.211 5.329 -3.859 1.00 93.25 88 THR A N 1
ATOM 677 C CA . THR A 1 88 ? -9.521 4.586 -2.635 1.00 93.25 88 THR A CA 1
ATOM 678 C C . THR A 1 88 ? -9.349 3.092 -2.887 1.00 93.25 88 THR A C 1
ATOM 680 O O . THR A 1 88 ? -10.052 2.489 -3.693 1.00 93.25 88 THR A O 1
ATOM 683 N N . LEU A 1 89 ? -8.392 2.494 -2.183 1.00 92.25 89 LEU A N 1
ATOM 684 C CA . LEU A 1 89 ? -8.004 1.100 -2.329 1.00 92.25 89 LEU A CA 1
ATOM 685 C C . LEU A 1 89 ? -8.823 0.211 -1.394 1.00 92.25 89 LEU A C 1
ATOM 687 O O . LEU A 1 89 ? -8.938 0.479 -0.197 1.00 92.25 89 LEU A O 1
ATOM 691 N N . THR A 1 90 ? -9.325 -0.891 -1.944 1.00 90.06 90 THR A N 1
ATOM 692 C CA . THR A 1 90 ? -10.099 -1.915 -1.228 1.00 90.06 90 THR A CA 1
ATOM 693 C C . THR A 1 90 ? -9.277 -3.192 -1.018 1.00 90.06 90 THR A C 1
ATOM 695 O O . THR A 1 90 ? -8.256 -3.381 -1.692 1.00 90.06 90 THR A O 1
ATOM 698 N N . PRO A 1 91 ? -9.702 -4.117 -0.139 1.00 89.19 91 PRO A N 1
ATOM 699 C CA . PRO A 1 91 ? -9.011 -5.389 0.061 1.00 89.19 91 PRO A CA 1
ATOM 700 C C . PRO A 1 91 ? -8.735 -6.139 -1.250 1.00 89.19 91 PRO A C 1
ATOM 702 O O . PRO A 1 91 ? -9.552 -6.126 -2.171 1.00 89.19 91 PRO A O 1
ATOM 705 N N . GLY A 1 92 ? -7.564 -6.767 -1.342 1.00 82.06 92 GLY A N 1
ATOM 706 C CA . GLY A 1 92 ? -7.023 -7.375 -2.560 1.00 82.06 92 GLY A CA 1
ATOM 707 C C . GLY A 1 92 ? -6.189 -6.423 -3.426 1.00 82.06 92 GLY A C 1
ATOM 708 O O . GLY A 1 92 ? -5.493 -6.887 -4.331 1.00 82.06 92 GLY A O 1
ATOM 709 N N . SER A 1 93 ? -6.220 -5.115 -3.148 1.00 85.88 93 SER A N 1
ATOM 710 C CA . SER A 1 93 ? -5.402 -4.124 -3.855 1.00 85.88 93 SER A CA 1
ATOM 711 C C . SER A 1 93 ? -3.929 -4.247 -3.492 1.00 85.88 93 SER A C 1
ATOM 713 O O . SER A 1 93 ? -3.566 -4.291 -2.316 1.00 85.88 93 SER A O 1
ATOM 715 N N . ILE A 1 94 ? -3.085 -4.228 -4.517 1.00 84.31 94 ILE A N 1
ATOM 716 C CA . ILE A 1 94 ? -1.636 -4.107 -4.376 1.00 84.31 94 ILE A CA 1
ATOM 717 C C . ILE A 1 94 ? -1.239 -2.678 -4.679 1.00 84.31 94 ILE A C 1
ATOM 719 O O . ILE A 1 94 ? -1.768 -2.083 -5.615 1.00 84.31 94 ILE A O 1
ATOM 723 N N . PHE A 1 95 ? -0.329 -2.141 -3.874 1.00 88.94 95 PHE A N 1
ATOM 724 C CA . PHE A 1 95 ? 0.100 -0.759 -3.999 1.00 88.94 95 PHE A CA 1
ATOM 725 C C . PHE A 1 95 ? 1.536 -0.545 -3.514 1.00 88.94 95 PHE A C 1
ATOM 727 O O . PHE A 1 95 ? 2.109 -1.346 -2.769 1.00 88.94 95 PHE A O 1
ATOM 734 N N . GLY A 1 96 ? 2.109 0.592 -3.910 1.00 85.75 96 GLY A N 1
ATOM 735 C CA . GLY A 1 96 ? 3.499 0.946 -3.614 1.00 85.75 96 GLY A CA 1
ATOM 736 C C . GLY A 1 96 ? 4.497 0.372 -4.622 1.00 85.75 96 GLY A C 1
ATOM 737 O O . GLY A 1 96 ? 5.702 0.537 -4.457 1.00 85.75 96 GLY A O 1
ATOM 738 N N . GLU A 1 97 ? 4.009 -0.252 -5.687 1.00 83.94 97 GLU A N 1
ATOM 739 C CA . GLU A 1 97 ? 4.794 -0.848 -6.755 1.00 83.94 97 GLU A CA 1
ATOM 740 C C . GLU A 1 97 ? 5.428 0.156 -7.700 1.00 83.94 97 GLU A C 1
ATOM 742 O O . GLU A 1 97 ? 6.509 -0.102 -8.214 1.00 83.94 97 GLU A O 1
ATOM 747 N N . TYR A 1 98 ? 4.762 1.287 -7.942 1.00 84.25 98 TYR A N 1
ATOM 748 C CA . TYR A 1 98 ? 5.142 2.190 -9.027 1.00 84.25 98 TYR A CA 1
ATOM 749 C C . TYR A 1 98 ? 6.606 2.631 -8.931 1.00 84.25 98 TYR A C 1
ATOM 751 O O . TYR A 1 98 ? 7.354 2.530 -9.894 1.00 84.25 98 TYR A O 1
ATOM 759 N N . ALA A 1 99 ? 7.033 3.083 -7.751 1.00 78.25 99 ALA A N 1
ATOM 760 C CA . ALA A 1 99 ? 8.407 3.529 -7.552 1.00 78.25 99 ALA A CA 1
ATOM 761 C C . ALA A 1 99 ? 9.422 2.377 -7.675 1.00 78.25 99 ALA A C 1
ATOM 763 O O . ALA A 1 99 ? 10.504 2.594 -8.200 1.00 78.25 99 ALA A O 1
ATOM 764 N N . LEU A 1 100 ? 9.050 1.154 -7.282 1.00 77.31 100 LEU A N 1
ATOM 765 C CA . LEU A 1 100 ? 9.909 -0.025 -7.417 1.00 77.31 100 LEU A CA 1
ATOM 766 C C . LEU A 1 100 ? 10.075 -0.448 -8.883 1.00 77.31 100 LEU A C 1
ATOM 768 O O . LEU A 1 100 ? 11.180 -0.761 -9.309 1.00 77.31 100 LEU A O 1
ATOM 772 N N . LEU A 1 101 ? 8.984 -0.442 -9.657 1.00 76.06 101 LEU A N 1
ATOM 773 C CA . LEU A 1 101 ? 8.991 -0.815 -11.076 1.00 76.06 101 LEU A CA 1
ATOM 774 C C . LEU A 1 101 ? 9.709 0.217 -11.956 1.00 76.06 101 LEU A C 1
ATOM 776 O O . LEU A 1 101 ? 10.315 -0.147 -12.956 1.00 76.06 101 LEU A O 1
ATOM 780 N N . GLU A 1 102 ? 9.637 1.494 -11.584 1.00 79.75 102 GLU A N 1
ATOM 781 C CA . GLU A 1 102 ? 10.251 2.616 -12.309 1.00 79.75 102 GLU A CA 1
ATOM 782 C C . GLU A 1 102 ? 11.661 2.969 -11.797 1.00 79.75 102 GLU A C 1
ATOM 784 O O . GLU A 1 102 ? 12.185 4.039 -12.130 1.00 79.75 102 GLU A O 1
ATOM 789 N N . GLU A 1 103 ? 12.241 2.119 -10.939 1.00 76.56 103 GLU A N 1
ATOM 790 C CA . GLU A 1 103 ? 13.557 2.304 -10.306 1.00 76.56 103 GLU A CA 1
ATOM 791 C C . GLU A 1 103 ? 13.722 3.704 -9.677 1.00 76.56 103 GLU A C 1
ATOM 793 O O . GLU A 1 103 ? 14.740 4.385 -9.817 1.00 76.56 103 GLU A O 1
ATOM 798 N N . LYS A 1 104 ? 12.668 4.180 -9.003 1.00 77.69 104 LYS A N 1
ATOM 799 C CA . LYS A 1 104 ? 12.663 5.435 -8.245 1.00 77.69 104 LYS A CA 1
ATOM 800 C C . LYS A 1 104 ? 12.957 5.167 -6.779 1.00 77.69 104 LYS A C 1
ATOM 802 O O . LYS A 1 104 ? 12.372 4.286 -6.165 1.00 77.69 104 LYS A O 1
ATOM 807 N N . GLU A 1 105 ? 13.787 6.025 -6.201 1.00 82.38 105 GLU A N 1
ATOM 808 C CA . GLU A 1 105 ? 14.199 5.915 -4.800 1.00 82.38 105 GLU A CA 1
ATOM 809 C C . GLU A 1 105 ? 13.094 6.320 -3.811 1.00 82.38 105 GLU A C 1
ATOM 811 O O . GLU A 1 105 ? 13.124 5.901 -2.657 1.00 82.38 105 GLU A O 1
ATOM 816 N N . THR A 1 106 ? 12.110 7.125 -4.236 1.00 89.06 106 THR A N 1
ATOM 817 C CA . THR A 1 106 ? 11.121 7.736 -3.332 1.00 89.06 106 THR A CA 1
ATOM 818 C C . THR A 1 106 ? 9.667 7.582 -3.780 1.00 89.06 106 THR A C 1
ATOM 820 O O . THR A 1 106 ? 9.339 7.414 -4.961 1.00 89.06 106 THR A O 1
ATOM 823 N N . ARG A 1 107 ? 8.754 7.649 -2.804 1.00 88.94 107 ARG A N 1
ATOM 824 C CA . ARG A 1 107 ? 7.302 7.565 -2.992 1.00 88.94 107 ARG A CA 1
ATOM 825 C C . ARG A 1 107 ? 6.758 8.803 -3.703 1.00 88.94 107 ARG A C 1
ATOM 827 O O . ARG A 1 107 ? 6.985 9.935 -3.291 1.00 88.94 107 ARG A O 1
ATOM 834 N N . ARG A 1 108 ? 5.946 8.575 -4.739 1.00 88.50 108 ARG A N 1
ATOM 835 C CA . ARG A 1 108 ? 5.288 9.623 -5.546 1.00 88.50 108 ARG A CA 1
ATOM 836 C C . ARG A 1 108 ? 3.956 10.117 -4.978 1.00 88.50 108 ARG A C 1
ATOM 838 O O . ARG A 1 108 ? 3.445 11.119 -5.462 1.00 88.50 108 ARG A O 1
ATOM 845 N N . ARG A 1 109 ? 3.381 9.411 -4.003 1.00 91.38 109 ARG A N 1
ATOM 846 C CA . ARG A 1 109 ? 2.097 9.726 -3.354 1.00 91.38 109 ARG A CA 1
ATOM 847 C C . ARG A 1 109 ? 2.145 9.325 -1.884 1.00 91.38 109 ARG A C 1
ATOM 849 O O . ARG A 1 109 ? 2.991 8.511 -1.513 1.00 91.38 109 ARG A O 1
ATOM 856 N N . SER A 1 110 ? 1.224 9.857 -1.083 1.00 92.25 110 SER A N 1
ATOM 857 C CA . SER A 1 110 ? 0.980 9.342 0.270 1.00 92.25 110 SER A CA 1
ATOM 858 C C . SER A 1 110 ? -0.224 8.422 0.280 1.00 92.25 110 SER A C 1
ATOM 860 O O . SER A 1 110 ? -1.199 8.671 -0.428 1.00 92.25 110 SER A O 1
ATOM 862 N N . LEU A 1 111 ? -0.175 7.404 1.130 1.00 93.12 111 LEU A N 1
ATOM 863 C CA . LEU A 1 111 ? -1.304 6.526 1.397 1.00 93.12 111 LEU A CA 1
ATOM 864 C C . LEU A 1 111 ? -1.670 6.613 2.874 1.00 93.12 111 LEU A C 1
ATOM 866 O O . LEU A 1 111 ? -0.798 6.478 3.734 1.00 93.12 111 LEU A O 1
ATOM 870 N N . ILE A 1 112 ? -2.951 6.834 3.152 1.00 93.94 112 ILE A N 1
ATOM 871 C CA . ILE A 1 112 ? -3.489 6.974 4.507 1.00 93.94 112 ILE A CA 1
ATOM 872 C C . ILE A 1 112 ? -4.646 6.002 4.710 1.00 93.94 112 ILE A C 1
ATOM 874 O O . ILE A 1 112 ? -5.463 5.805 3.814 1.00 93.94 112 ILE A O 1
ATOM 878 N N . VAL A 1 113 ? -4.721 5.388 5.882 1.00 92.62 113 VAL A N 1
ATOM 879 C CA . VAL A 1 113 ? -5.844 4.524 6.251 1.00 92.62 113 VAL A CA 1
ATOM 880 C C . VAL A 1 113 ? -7.083 5.371 6.539 1.00 92.62 113 VAL A C 1
ATOM 882 O O . VAL A 1 113 ? -6.990 6.368 7.259 1.00 92.62 113 VAL A O 1
ATOM 885 N N . SER A 1 114 ? -8.229 4.976 5.978 1.00 86.50 114 SER A N 1
ATOM 886 C CA . SER A 1 114 ? -9.536 5.594 6.260 1.00 86.50 114 SER A CA 1
ATOM 887 C C . SER A 1 114 ? -10.019 5.326 7.683 1.00 86.50 114 SER A C 1
ATOM 889 O O . SER A 1 114 ? -9.844 4.193 8.183 1.00 86.50 114 SER A O 1
#

Foldseek 3Di:
DDDDDDDPFQKWKWALDDPAPDPVCCVVPNPCSNVVSVPDDIDIDHAFDWPDAWFAFLDDKTATAGAKKFKFAPVDCDPVRDTDRPDMDGHSDIDSCPCVVVVHGTDRIIIGTD